Protein AF-A0A351CI66-F1 (afdb_monomer_lite)

Sequence (77 aa):
MPYGDFLEIEGKKESIQQLASKIGLLWEKRILLNYLAIFDIIKRQLNLSFYDVTFGNFNNIRFDMAPYLKLIEADAH

Radius of gyration: 14.17 Å; chains: 1; bounding box: 31×20×34 Å

Foldseek 3Di:
DQADDDDDDDDDPVVSVVVCVVVVHDPQLDFPDDPQRLQVQVCVVVVPDDDDSDPVSCPPPDDHCVVVSLVGGNNND

Structure (mmCIF, N/CA/C/O backbone):
data_AF-A0A351CI66-F1
#
_entry.id   AF-A0A351CI66-F1
#
loop_
_atom_site.group_PDB
_atom_site.id
_atom_site.type_symbol
_atom_site.label_atom_id
_atom_site.label_alt_id
_atom_site.label_comp_id
_atom_site.label_asym_id
_atom_site.label_entity_id
_atom_site.label_seq_id
_atom_site.pdbx_PDB_ins_code
_atom_site.Cartn_x
_atom_site.Cartn_y
_atom_site.Cartn_z
_atom_site.occupancy
_atom_site.B_iso_or_equiv
_atom_site.auth_seq_id
_atom_site.auth_comp_id
_atom_site.auth_asym_id
_atom_site.auth_atom_id
_atom_site.pdbx_PDB_model_num
ATOM 1 N N . MET A 1 1 ? -5.279 -0.319 -9.317 1.00 55.44 1 MET A N 1
ATOM 2 C CA . MET A 1 1 ? -3.838 -0.356 -9.671 1.00 55.44 1 MET A CA 1
ATOM 3 C C . MET A 1 1 ? -3.400 -1.812 -9.723 1.00 55.44 1 MET A C 1
ATOM 5 O O . MET A 1 1 ? -3.953 -2.581 -8.955 1.00 55.44 1 MET A O 1
ATOM 9 N N . PRO A 1 2 ? -2.459 -2.223 -10.588 1.00 61.47 2 PRO A N 1
ATOM 10 C CA . PRO A 1 2 ? -2.191 -3.641 -10.875 1.00 61.47 2 PRO A CA 1
ATOM 11 C C . PRO A 1 2 ? -1.469 -4.431 -9.761 1.00 61.47 2 PRO A C 1
ATOM 13 O O . PRO A 1 2 ? -1.026 -5.544 -10.021 1.00 61.47 2 PRO A O 1
ATOM 16 N N . TYR A 1 3 ? -1.332 -3.883 -8.549 1.00 70.19 3 TYR A N 1
ATOM 17 C CA . TYR A 1 3 ? -0.453 -4.424 -7.498 1.00 70.19 3 TYR A CA 1
ATOM 18 C C . TYR A 1 3 ? -1.185 -4.906 -6.243 1.00 70.19 3 TYR A C 1
ATOM 20 O O . TYR A 1 3 ? -0.541 -5.218 -5.249 1.00 70.19 3 TYR A O 1
ATOM 28 N N . GLY A 1 4 ? -2.516 -4.956 -6.282 1.00 74.25 4 GLY A N 1
ATOM 29 C CA . GLY A 1 4 ? -3.343 -5.438 -5.181 1.00 74.25 4 GLY A CA 1
ATOM 30 C C . GLY A 1 4 ? -4.632 -4.644 -5.025 1.00 74.25 4 GLY A C 1
ATOM 31 O O . GLY A 1 4 ? -4.858 -3.641 -5.715 1.00 74.25 4 GLY A O 1
ATOM 32 N N . ASP A 1 5 ? -5.453 -5.106 -4.090 1.00 81.81 5 ASP A N 1
ATOM 33 C CA . ASP A 1 5 ? -6.692 -4.452 -3.697 1.00 81.81 5 ASP A CA 1
ATOM 34 C C . ASP A 1 5 ? -6.419 -3.471 -2.557 1.00 81.81 5 ASP A C 1
ATOM 36 O O . ASP A 1 5 ? -5.827 -3.823 -1.536 1.00 81.81 5 ASP A O 1
ATOM 40 N N . PHE A 1 6 ? -6.857 -2.229 -2.740 1.00 84.06 6 PHE A N 1
ATOM 41 C CA . PHE A 1 6 ? -6.764 -1.183 -1.730 1.00 84.06 6 PHE A CA 1
ATOM 42 C C . PHE A 1 6 ? -8.160 -0.804 -1.266 1.00 84.06 6 PHE A C 1
ATOM 44 O O . PHE A 1 6 ? -9.070 -0.634 -2.079 1.00 84.06 6 PHE A O 1
ATOM 51 N N . LEU A 1 7 ? -8.301 -0.629 0.043 1.00 89.25 7 LEU A N 1
ATOM 52 C CA . LEU A 1 7 ? -9.504 -0.105 0.664 1.00 89.25 7 LEU A CA 1
ATOM 53 C C . LEU A 1 7 ? -9.152 1.186 1.398 1.00 89.25 7 LEU A C 1
ATOM 55 O O . LEU A 1 7 ? -8.300 1.186 2.285 1.00 89.25 7 LEU A O 1
ATOM 59 N N . GLU A 1 8 ? -9.838 2.266 1.045 1.00 91.38 8 GLU A N 1
ATOM 60 C CA . GLU A 1 8 ? -9.775 3.536 1.759 1.00 91.38 8 GLU A CA 1
ATOM 61 C C . GLU A 1 8 ? -11.049 3.706 2.591 1.00 91.38 8 GLU A C 1
ATOM 63 O O . GLU A 1 8 ? -12.157 3.448 2.118 1.00 91.38 8 GLU A O 1
ATOM 68 N N . ILE A 1 9 ? -10.885 4.091 3.858 1.00 92.88 9 ILE A N 1
ATOM 69 C CA . ILE A 1 9 ? -11.991 4.362 4.776 1.00 92.88 9 ILE A CA 1
ATOM 70 C C . ILE A 1 9 ? -11.887 5.824 5.196 1.00 92.88 9 ILE A C 1
ATOM 72 O O . ILE A 1 9 ? -10.952 6.208 5.897 1.00 92.88 9 ILE A O 1
ATOM 76 N N . GLU A 1 10 ? -12.874 6.623 4.806 1.00 93.94 10 GLU A N 1
ATOM 77 C CA . GLU A 1 10 ? -12.920 8.053 5.101 1.00 93.94 10 GLU A CA 1
ATOM 78 C C . GLU A 1 10 ? -13.918 8.369 6.221 1.00 93.94 10 GLU A C 1
ATOM 80 O O . GLU A 1 10 ? -14.979 7.754 6.343 1.00 93.94 10 GLU A O 1
ATOM 85 N N . GLY A 1 11 ? -13.585 9.352 7.060 1.00 95.31 11 GLY A N 1
ATOM 86 C CA . GLY A 1 11 ? -14.439 9.791 8.159 1.00 95.31 11 GLY A CA 1
ATOM 87 C C . GLY A 1 11 ? -13.655 10.322 9.355 1.00 95.31 11 GLY A C 1
ATOM 88 O O . GLY A 1 11 ? -12.465 10.623 9.277 1.00 95.31 11 GLY A O 1
ATOM 89 N N . LYS A 1 12 ? -14.333 10.438 10.500 1.00 96.62 12 LYS A N 1
ATOM 90 C CA . LYS A 1 12 ? -13.675 10.781 11.769 1.00 96.62 12 LYS A CA 1
ATOM 91 C C . LYS A 1 12 ? -12.789 9.625 12.223 1.00 96.62 12 LYS A C 1
ATOM 93 O O . LYS A 1 12 ? -13.193 8.468 12.116 1.00 96.62 12 LYS A O 1
ATOM 98 N N . LYS A 1 13 ? -11.623 9.936 12.791 1.00 92.31 13 LYS A N 1
ATOM 99 C CA . LYS A 1 13 ? -10.615 8.951 13.218 1.00 92.31 13 LYS A CA 1
ATOM 100 C C . LYS A 1 13 ? -11.205 7.830 14.076 1.00 92.31 13 LYS A C 1
ATOM 102 O O . LYS A 1 13 ? -10.943 6.658 13.819 1.00 92.31 13 LYS A O 1
ATOM 107 N N . GLU A 1 14 ? -12.029 8.183 15.059 1.00 95.44 14 GLU A N 1
ATOM 108 C CA . GLU A 1 14 ? -12.643 7.229 15.985 1.00 95.44 14 GLU A CA 1
ATOM 109 C C . GLU A 1 14 ? -13.588 6.274 15.244 1.00 95.44 14 GLU A C 1
ATOM 111 O O . GLU A 1 14 ? -13.595 5.073 15.504 1.00 95.44 14 GLU A O 1
ATOM 116 N N . SER A 1 15 ? -14.349 6.792 14.276 1.00 96.94 15 SER A N 1
ATOM 117 C CA . SER A 1 15 ? -15.259 5.998 13.449 1.00 96.94 15 SER A CA 1
ATOM 118 C C . SER A 1 15 ? -14.510 5.066 12.497 1.00 96.94 15 SER A C 1
ATOM 120 O O . SER A 1 15 ? -14.922 3.920 12.338 1.00 96.94 15 SER A O 1
ATOM 122 N N . ILE A 1 16 ? -13.398 5.523 11.909 1.00 96.06 16 ILE A N 1
ATOM 123 C CA . ILE A 1 16 ? -12.547 4.701 11.035 1.00 96.06 16 ILE A CA 1
ATOM 124 C C . ILE A 1 16 ? -11.979 3.520 11.830 1.00 96.06 16 ILE A C 1
ATOM 126 O O . ILE A 1 16 ? -12.116 2.375 11.406 1.00 96.06 16 ILE A O 1
ATOM 130 N N . GLN A 1 17 ? -11.392 3.776 13.004 1.00 95.19 17 GLN A N 1
ATOM 131 C CA . GLN A 1 17 ? -10.799 2.722 13.832 1.00 95.19 17 GLN A CA 1
ATOM 132 C C . GLN A 1 17 ? -11.850 1.704 14.301 1.00 95.19 17 GLN A C 1
ATOM 134 O O . GLN A 1 17 ? -11.611 0.496 14.257 1.00 95.19 17 GLN A O 1
ATOM 139 N N . GLN A 1 18 ? -13.035 2.175 14.704 1.00 96.44 18 GLN A N 1
ATOM 140 C CA . GLN A 1 18 ? -14.149 1.300 15.072 1.00 96.44 18 GLN A CA 1
ATOM 141 C C . GLN A 1 18 ? -14.629 0.448 13.895 1.00 96.44 18 GLN A C 1
ATOM 143 O O . GLN A 1 18 ? -14.885 -0.742 14.074 1.00 96.44 18 GLN A O 1
ATOM 148 N N . LEU A 1 19 ? -14.774 1.038 12.705 1.00 96.88 19 LEU A N 1
ATOM 149 C CA . LEU A 1 19 ? -15.200 0.304 11.518 1.00 96.88 19 LEU A CA 1
ATOM 150 C C . LEU A 1 19 ? -14.166 -0.752 11.137 1.00 96.88 19 LEU A C 1
ATOM 152 O O . LEU A 1 19 ? -14.547 -1.907 10.993 1.00 96.88 19 LEU A O 1
ATOM 156 N N . ALA A 1 20 ? -12.885 -0.379 11.053 1.00 95.88 20 ALA A N 1
ATOM 157 C CA . ALA A 1 20 ? -11.790 -1.291 10.730 1.00 95.88 20 ALA A CA 1
ATOM 158 C C . ALA A 1 20 ? -11.813 -2.531 11.637 1.00 95.88 20 ALA A C 1
ATOM 160 O O . ALA A 1 20 ? -11.829 -3.655 11.142 1.00 95.88 20 ALA A O 1
ATOM 161 N N . SER A 1 21 ? -11.953 -2.325 12.950 1.00 95.44 21 SER A N 1
ATOM 162 C CA . SER A 1 21 ? -12.087 -3.420 13.914 1.00 95.44 21 SER A CA 1
ATOM 163 C C . SER A 1 21 ? -13.328 -4.291 13.662 1.00 95.44 21 SER A C 1
ATOM 165 O O . SER A 1 21 ? -13.224 -5.516 13.689 1.00 95.44 21 SER A O 1
ATOM 167 N N . LYS A 1 22 ? -14.491 -3.695 13.361 1.00 97.25 22 LYS A N 1
ATOM 168 C CA . LYS A 1 22 ? -15.740 -4.435 13.086 1.00 97.25 22 LYS A CA 1
ATOM 169 C C . LYS A 1 22 ? -15.677 -5.312 11.837 1.00 97.25 22 LYS A C 1
ATOM 171 O O . LYS A 1 22 ? -16.325 -6.353 11.814 1.00 97.25 22 LYS A O 1
ATOM 176 N N . ILE A 1 23 ? -14.935 -4.895 10.811 1.00 95.69 23 ILE A N 1
ATOM 177 C CA . ILE A 1 23 ? -14.787 -5.652 9.557 1.00 95.69 23 ILE A CA 1
ATOM 178 C C . ILE A 1 23 ? -13.527 -6.530 9.531 1.00 95.69 23 ILE A C 1
ATOM 180 O O . ILE A 1 23 ? -13.177 -7.068 8.486 1.00 95.69 23 ILE A O 1
ATOM 184 N N . GLY A 1 24 ? -12.856 -6.698 10.676 1.00 95.50 24 GLY A N 1
ATOM 185 C CA . GLY A 1 24 ? -11.710 -7.598 10.820 1.00 95.50 24 GLY A CA 1
ATOM 186 C C . GLY A 1 24 ? -10.401 -7.078 10.220 1.00 95.50 24 GLY A C 1
ATOM 187 O O . GLY A 1 24 ? -9.499 -7.872 9.966 1.00 95.50 24 GLY A O 1
ATOM 188 N N . LEU A 1 25 ? -10.276 -5.768 9.990 1.00 94.31 25 LEU A N 1
ATOM 189 C CA . LEU A 1 25 ? -9.022 -5.153 9.559 1.00 94.31 25 LEU A CA 1
ATOM 190 C C . LEU A 1 25 ? -8.129 -4.840 10.762 1.00 94.31 25 LEU A C 1
ATOM 192 O O . LEU A 1 25 ? -8.579 -4.315 11.782 1.00 94.31 25 LEU A O 1
ATOM 196 N N . LEU A 1 26 ? -6.840 -5.122 10.600 1.00 92.94 26 LEU A N 1
ATOM 197 C CA . LEU A 1 26 ? -5.804 -4.864 11.595 1.00 92.94 26 LEU A CA 1
ATOM 198 C C . LEU A 1 26 ? -5.369 -3.394 11.530 1.00 92.94 26 LEU A C 1
ATOM 200 O O . LEU A 1 26 ? -4.830 -2.938 10.521 1.00 92.94 26 LEU A O 1
ATOM 204 N N . TRP A 1 27 ? -5.615 -2.636 12.600 1.00 92.00 27 TRP A N 1
ATOM 205 C CA . TRP A 1 27 ? -5.347 -1.192 12.651 1.00 92.00 27 TRP A CA 1
ATOM 206 C C . TRP A 1 27 ? -3.848 -0.862 12.594 1.00 92.00 27 TRP A C 1
ATOM 208 O O . TRP A 1 27 ? -3.429 0.160 12.041 1.00 92.00 27 TRP A O 1
ATOM 218 N N . GLU A 1 28 ? -3.031 -1.736 13.164 1.00 92.31 28 GLU A N 1
ATOM 219 C CA . GLU A 1 28 ? -1.573 -1.709 13.143 1.00 92.31 28 GLU A CA 1
ATOM 220 C C . GLU A 1 28 ? -1.009 -1.872 11.722 1.00 92.31 28 GLU A C 1
ATOM 222 O O . GLU A 1 28 ? -0.010 -1.243 11.382 1.00 92.31 28 GLU A O 1
ATOM 227 N N . LYS A 1 29 ? -1.725 -2.586 10.842 1.00 91.69 29 LYS A N 1
ATOM 228 C CA . LYS A 1 29 ? -1.347 -2.795 9.434 1.00 91.69 29 LYS A CA 1
ATOM 229 C C . LYS A 1 29 ? -1.888 -1.740 8.471 1.00 91.69 29 LYS A C 1
ATOM 231 O O . LYS A 1 29 ? -1.826 -1.910 7.256 1.00 91.69 29 LYS A O 1
ATOM 236 N N . ARG A 1 30 ? -2.444 -0.638 8.980 1.00 93.12 30 ARG A N 1
ATOM 237 C CA . ARG A 1 30 ? -2.886 0.465 8.116 1.00 93.12 30 ARG A CA 1
ATOM 238 C C . ARG A 1 30 ? -1.701 1.043 7.340 1.00 93.12 30 ARG A C 1
ATOM 240 O O . ARG A 1 30 ? -0.576 1.075 7.837 1.00 93.12 30 ARG A O 1
ATOM 247 N N . ILE A 1 31 ? -1.983 1.588 6.166 1.00 92.25 31 ILE A N 1
ATOM 248 C CA . ILE A 1 31 ? -0.995 2.287 5.348 1.00 92.25 31 ILE A CA 1
ATOM 249 C C . ILE A 1 31 ? -1.181 3.788 5.580 1.00 92.25 31 ILE A C 1
ATOM 251 O O . ILE A 1 31 ? -2.264 4.325 5.363 1.00 92.25 31 ILE A O 1
ATOM 255 N N . LEU A 1 32 ? -0.138 4.465 6.067 1.00 90.94 32 LEU A N 1
ATOM 256 C CA . LEU A 1 32 ? -0.147 5.924 6.286 1.00 90.94 32 LEU A CA 1
ATOM 257 C C . LEU A 1 32 ? 0.388 6.709 5.084 1.00 90.94 32 LEU A C 1
ATOM 259 O O . LEU A 1 32 ? 0.279 7.933 5.028 1.00 90.94 32 LEU A O 1
ATOM 263 N N . LEU A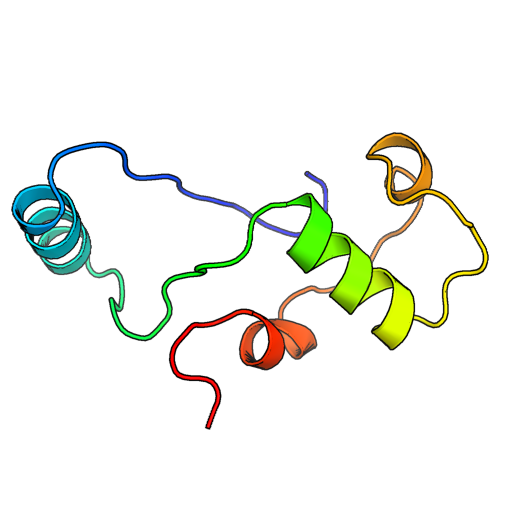 1 33 ? 1.011 6.002 4.147 1.00 91.06 33 LEU A N 1
ATOM 264 C CA . LEU A 1 33 ? 1.602 6.574 2.953 1.00 91.06 33 LEU A CA 1
ATOM 265 C C . LEU A 1 33 ? 0.527 6.841 1.903 1.00 91.06 33 LEU A C 1
ATOM 267 O O . LEU A 1 33 ? -0.375 6.035 1.695 1.00 91.06 33 LEU A O 1
ATOM 271 N N . ASN A 1 34 ? 0.673 7.952 1.185 1.00 88.56 34 ASN A N 1
ATOM 272 C CA . ASN A 1 34 ? -0.089 8.162 -0.038 1.00 88.56 34 ASN A CA 1
ATOM 273 C C . ASN A 1 34 ? 0.466 7.289 -1.180 1.00 88.56 34 ASN A C 1
ATOM 275 O O . ASN A 1 34 ? 1.577 6.757 -1.109 1.00 88.56 34 ASN A O 1
ATOM 279 N N . TYR A 1 35 ? -0.289 7.190 -2.272 1.00 85.38 35 TYR A N 1
ATOM 280 C CA . TYR A 1 35 ? 0.087 6.369 -3.425 1.00 85.38 35 TYR A CA 1
ATOM 281 C C . TYR A 1 35 ? 1.449 6.721 -4.041 1.00 85.38 35 TYR A C 1
ATOM 283 O O . TYR A 1 35 ? 2.178 5.819 -4.449 1.00 85.38 35 TYR A O 1
ATOM 291 N N . LEU A 1 36 ? 1.822 8.006 -4.084 1.00 87.75 36 LEU A N 1
ATOM 292 C CA . LEU A 1 36 ? 3.115 8.432 -4.632 1.00 87.75 36 LEU A CA 1
ATOM 293 C C . LEU A 1 36 ? 4.278 7.940 -3.769 1.00 87.75 36 LEU A C 1
ATOM 295 O O . LEU A 1 36 ? 5.270 7.449 -4.301 1.00 87.75 36 LEU A O 1
ATOM 299 N N . ALA A 1 37 ? 4.14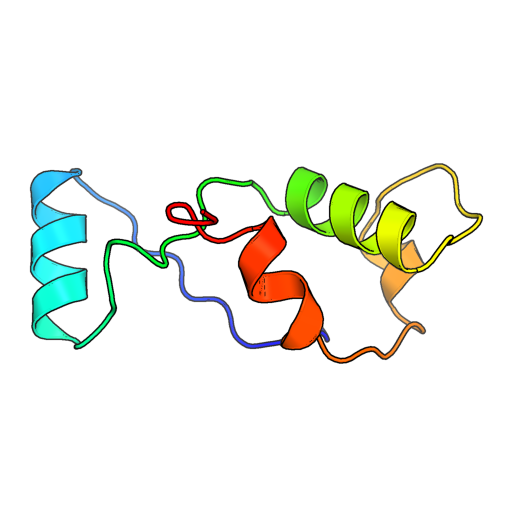0 8.021 -2.445 1.00 89.81 37 ALA A N 1
ATOM 300 C CA . ALA A 1 37 ? 5.142 7.528 -1.511 1.00 89.81 37 ALA A CA 1
ATOM 301 C C . ALA A 1 37 ? 5.282 5.998 -1.584 1.00 89.81 37 ALA A C 1
ATOM 303 O O . ALA A 1 37 ? 6.402 5.493 -1.629 1.00 89.81 37 ALA A O 1
ATOM 304 N N . ILE A 1 38 ? 4.166 5.262 -1.679 1.00 88.62 38 ILE A N 1
ATOM 305 C CA . ILE A 1 38 ? 4.187 3.802 -1.882 1.00 88.62 38 ILE A CA 1
ATOM 306 C C . ILE A 1 38 ? 4.956 3.462 -3.165 1.00 88.62 38 ILE A C 1
ATOM 308 O O . ILE A 1 38 ? 5.853 2.623 -3.158 1.00 88.62 38 ILE A O 1
ATOM 312 N N . PHE A 1 39 ? 4.648 4.133 -4.273 1.00 87.81 39 PHE A N 1
ATOM 313 C CA . PHE A 1 39 ? 5.289 3.851 -5.554 1.00 87.81 39 PHE A CA 1
ATOM 314 C C . PHE A 1 39 ? 6.756 4.265 -5.624 1.00 87.81 39 PHE A C 1
ATOM 316 O O . PHE A 1 39 ? 7.535 3.582 -6.286 1.00 87.81 39 PHE A O 1
ATOM 323 N N . ASP A 1 40 ? 7.162 5.325 -4.932 1.00 90.06 40 ASP A N 1
ATOM 324 C CA . ASP A 1 40 ? 8.574 5.687 -4.808 1.00 90.06 40 ASP A CA 1
ATOM 325 C C . ASP A 1 40 ? 9.364 4.614 -4.036 1.00 90.06 40 ASP A C 1
ATOM 327 O O . ASP A 1 40 ? 10.456 4.227 -4.458 1.00 90.06 40 ASP A O 1
ATOM 331 N N . ILE A 1 41 ? 8.788 4.045 -2.967 1.00 90.56 41 ILE A N 1
ATOM 332 C CA . ILE A 1 41 ? 9.389 2.907 -2.252 1.00 90.56 41 ILE A CA 1
ATOM 333 C C . ILE A 1 41 ? 9.560 1.721 -3.202 1.00 90.56 41 ILE A C 1
ATOM 335 O O . ILE A 1 41 ? 10.671 1.212 -3.351 1.00 90.56 41 ILE A O 1
ATOM 339 N N . ILE A 1 42 ? 8.494 1.317 -3.893 1.00 89.00 42 ILE A N 1
ATOM 340 C CA . ILE A 1 42 ? 8.532 0.199 -4.846 1.00 89.00 42 ILE A CA 1
ATOM 341 C C . ILE A 1 42 ? 9.566 0.435 -5.946 1.00 89.00 42 ILE A C 1
ATOM 343 O O . ILE A 1 42 ? 10.363 -0.450 -6.252 1.00 89.00 42 ILE A O 1
ATOM 347 N N . LYS A 1 43 ? 9.593 1.637 -6.525 1.00 90.75 43 LYS A N 1
ATOM 348 C CA . LYS A 1 43 ? 10.560 2.026 -7.552 1.00 90.75 43 LYS A CA 1
ATOM 349 C C . LYS A 1 43 ? 11.995 1.802 -7.090 1.00 90.75 43 LYS A C 1
ATOM 351 O O . LYS A 1 43 ? 12.797 1.274 -7.857 1.00 90.75 43 LYS A O 1
ATOM 356 N N . ARG A 1 44 ? 12.318 2.198 -5.857 1.00 90.94 44 ARG A N 1
ATOM 357 C CA . ARG A 1 44 ? 13.654 2.016 -5.273 1.00 90.94 44 ARG A CA 1
ATOM 358 C C . ARG A 1 44 ? 13.959 0.544 -5.020 1.00 90.94 44 ARG A C 1
ATOM 360 O O . ARG A 1 44 ? 15.045 0.098 -5.369 1.00 90.94 44 ARG A O 1
ATOM 367 N N . GLN A 1 45 ? 13.001 -0.209 -4.479 1.00 90.94 45 GLN A N 1
ATOM 368 C CA . GLN A 1 45 ? 13.174 -1.639 -4.202 1.00 90.94 45 GLN A CA 1
ATOM 369 C C . GLN A 1 45 ? 13.377 -2.474 -5.472 1.00 90.94 45 GLN A C 1
ATOM 371 O O . GLN A 1 45 ? 14.153 -3.423 -5.473 1.00 90.94 45 GLN A O 1
ATOM 376 N N . LEU A 1 46 ? 12.712 -2.100 -6.564 1.00 88.62 46 LEU A N 1
ATOM 377 C CA . LEU A 1 46 ? 12.831 -2.757 -7.866 1.00 88.62 46 LEU A CA 1
ATOM 378 C C . LEU A 1 46 ? 13.918 -2.141 -8.764 1.00 88.62 46 LEU A C 1
ATOM 380 O O . LEU A 1 46 ? 14.090 -2.579 -9.899 1.00 88.62 46 LEU A O 1
ATOM 384 N N . ASN A 1 47 ? 14.637 -1.125 -8.273 1.00 89.75 47 ASN A N 1
ATOM 385 C CA . ASN A 1 47 ? 15.659 -0.375 -9.003 1.00 89.75 47 ASN A CA 1
ATOM 386 C C . ASN A 1 47 ? 15.196 0.109 -10.398 1.00 89.75 47 ASN A C 1
ATOM 388 O O . ASN A 1 47 ? 15.907 -0.016 -11.397 1.00 89.75 47 ASN A O 1
ATOM 392 N N . LEU A 1 48 ? 13.968 0.634 -10.476 1.00 89.06 48 LEU A N 1
ATOM 393 C CA . LEU A 1 48 ? 13.360 1.065 -11.737 1.00 89.06 48 LEU A CA 1
ATOM 394 C C . LEU A 1 48 ? 13.928 2.417 -12.196 1.00 89.06 48 LEU A C 1
ATOM 396 O O . LEU A 1 48 ? 14.073 3.362 -11.412 1.00 89.06 48 LEU A O 1
ATOM 400 N N . SER A 1 49 ? 14.214 2.504 -13.496 1.00 86.62 49 SER A N 1
ATOM 401 C CA . SER A 1 49 ? 15.032 3.561 -14.103 1.00 86.62 49 SER A CA 1
ATOM 402 C C . SER A 1 49 ? 14.286 4.839 -14.489 1.00 86.62 49 SER A C 1
ATOM 404 O O . SER A 1 49 ? 14.933 5.842 -14.786 1.00 86.62 49 SER A O 1
ATOM 406 N N . PHE A 1 50 ? 12.949 4.847 -14.491 1.00 85.69 50 PHE A N 1
ATOM 407 C CA . PHE A 1 50 ? 12.199 6.076 -14.773 1.00 85.69 50 PHE A CA 1
ATOM 408 C C . PHE A 1 50 ? 12.433 7.121 -13.677 1.00 85.69 50 PHE A C 1
ATOM 410 O O . PHE A 1 50 ? 12.716 6.776 -12.535 1.00 85.69 50 PHE A O 1
ATOM 417 N N . TYR A 1 51 ? 12.339 8.406 -14.012 1.00 77.44 51 TYR A N 1
ATOM 418 C CA . TYR A 1 51 ? 12.497 9.487 -13.034 1.00 77.44 51 TYR A CA 1
ATOM 419 C C . TYR A 1 51 ? 11.172 9.765 -12.313 1.00 77.44 51 TYR A C 1
ATOM 421 O O . TYR A 1 51 ? 11.111 9.709 -11.085 1.00 77.44 51 TYR A O 1
ATOM 429 N N . ASP A 1 52 ? 10.094 9.949 -13.079 1.00 81.00 52 ASP A N 1
ATOM 430 C CA . ASP A 1 52 ? 8.789 10.328 -12.541 1.00 81.00 52 ASP A CA 1
ATOM 431 C C . ASP A 1 52 ? 7.977 9.132 -12.032 1.00 81.00 52 ASP A C 1
ATOM 433 O O . ASP A 1 52 ? 7.792 8.126 -12.722 1.00 81.00 52 ASP A O 1
ATOM 437 N N . VAL A 1 53 ? 7.404 9.269 -10.838 1.00 81.94 53 VAL A N 1
ATOM 438 C CA . VAL A 1 53 ? 6.525 8.269 -10.217 1.00 81.94 53 VAL A CA 1
ATOM 439 C C . VAL A 1 53 ? 5.080 8.499 -10.677 1.00 81.94 53 VAL A C 1
ATOM 441 O O . VAL A 1 53 ? 4.225 8.949 -9.921 1.00 81.94 53 VAL A O 1
ATOM 444 N N . THR A 1 54 ? 4.806 8.239 -11.956 1.00 82.75 54 THR A N 1
ATOM 445 C CA . THR A 1 54 ? 3.454 8.352 -12.536 1.00 82.75 54 THR A CA 1
ATOM 446 C C . THR A 1 54 ? 2.815 6.980 -12.703 1.00 82.75 54 THR A C 1
ATOM 448 O O . THR A 1 54 ? 3.513 6.015 -13.000 1.00 82.75 54 THR A O 1
ATOM 451 N N . PHE A 1 55 ? 1.484 6.882 -12.606 1.00 77.75 55 PHE A N 1
ATOM 452 C CA . PHE A 1 55 ? 0.764 5.622 -12.858 1.00 77.75 55 PHE A CA 1
ATOM 453 C C . PHE A 1 55 ? 1.124 4.988 -14.211 1.00 77.75 55 PHE A C 1
ATOM 455 O O . PHE A 1 55 ? 1.281 3.772 -14.296 1.00 77.75 55 PHE A O 1
ATOM 462 N N . GLY A 1 56 ? 1.321 5.810 -15.249 1.00 82.19 56 GLY A N 1
ATOM 463 C CA 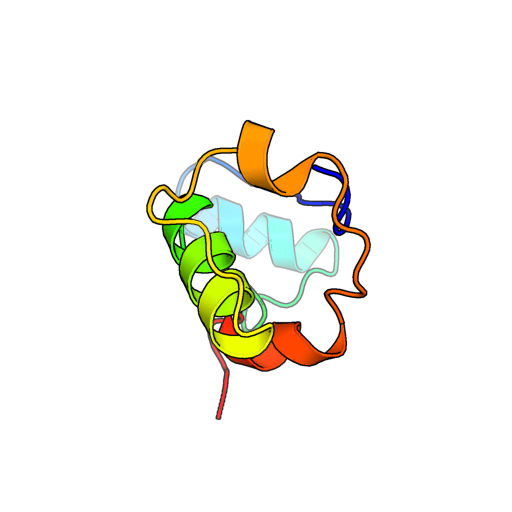. GLY A 1 56 ? 1.666 5.347 -16.593 1.00 82.19 56 GLY A CA 1
ATOM 464 C C . GLY A 1 56 ? 2.971 4.549 -16.650 1.00 82.19 56 GLY A C 1
ATOM 465 O O . GLY A 1 56 ? 3.016 3.509 -17.306 1.00 82.19 56 GLY A O 1
ATOM 466 N N . ASN A 1 57 ? 3.992 4.966 -15.894 1.00 83.31 57 ASN A N 1
ATOM 467 C CA . ASN A 1 57 ? 5.296 4.291 -15.842 1.00 83.31 57 ASN A CA 1
ATOM 468 C C . ASN A 1 57 ? 5.230 2.887 -15.214 1.00 83.31 57 ASN A C 1
ATOM 470 O O . ASN A 1 57 ? 6.129 2.074 -15.414 1.00 83.31 57 ASN A O 1
ATOM 474 N N . PHE A 1 58 ? 4.142 2.574 -14.507 1.00 82.44 58 PHE A N 1
ATOM 475 C CA . PHE A 1 58 ? 3.907 1.282 -13.868 1.00 82.44 58 PHE A CA 1
ATOM 476 C C . PHE A 1 58 ? 2.964 0.362 -14.665 1.00 82.44 58 PHE A C 1
ATOM 478 O O . PHE A 1 58 ? 2.788 -0.786 -14.271 1.00 82.44 58 PHE A O 1
ATOM 485 N N . ASN A 1 59 ? 2.361 0.795 -15.779 1.00 81.69 59 ASN A N 1
ATOM 486 C CA . ASN A 1 59 ? 1.322 0.014 -16.478 1.00 81.69 59 ASN A CA 1
ATOM 487 C C . ASN A 1 59 ? 1.784 -1.385 -16.935 1.00 81.69 59 ASN A C 1
ATOM 489 O O . ASN A 1 59 ? 1.025 -2.356 -16.839 1.00 81.69 59 ASN A O 1
ATOM 493 N N . ASN A 1 60 ? 3.036 -1.485 -17.390 1.00 81.75 60 ASN A N 1
ATOM 494 C CA . ASN A 1 60 ? 3.630 -2.714 -17.932 1.00 81.75 60 ASN A CA 1
ATOM 495 C C . ASN A 1 60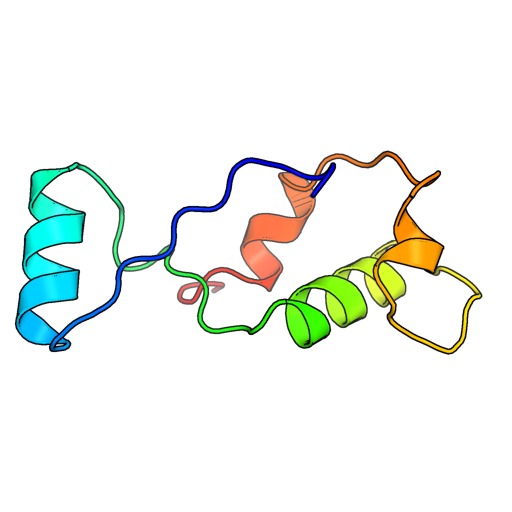 ? 4.518 -3.455 -16.928 1.00 81.75 60 ASN A C 1
ATOM 497 O O . ASN A 1 60 ? 5.153 -4.445 -17.280 1.00 81.75 60 ASN A O 1
ATOM 501 N N . ILE A 1 61 ? 4.569 -2.983 -15.685 1.00 82.31 61 ILE A N 1
ATOM 502 C CA . ILE A 1 61 ? 5.334 -3.629 -14.630 1.00 82.31 61 ILE A CA 1
ATOM 503 C C . ILE A 1 61 ? 4.370 -4.541 -13.874 1.00 82.31 61 ILE A C 1
ATOM 505 O O . ILE A 1 61 ? 3.231 -4.187 -13.564 1.00 82.31 61 ILE A O 1
ATOM 509 N N . ARG A 1 62 ? 4.797 -5.780 -13.656 1.00 82.31 62 ARG A N 1
ATOM 510 C CA . ARG A 1 62 ? 4.068 -6.776 -12.876 1.00 82.31 62 ARG A CA 1
ATOM 511 C C . ARG A 1 62 ? 5.011 -7.241 -11.786 1.00 82.31 62 ARG A C 1
ATOM 513 O O . ARG A 1 62 ? 6.096 -7.728 -12.084 1.00 82.31 62 ARG A O 1
ATOM 520 N N . PHE A 1 63 ? 4.610 -7.045 -10.542 1.00 81.81 63 PHE A N 1
ATOM 521 C CA . PHE A 1 63 ? 5.349 -7.508 -9.379 1.00 81.81 63 PHE A CA 1
ATOM 522 C C . PHE A 1 63 ? 4.356 -7.846 -8.268 1.00 81.81 63 PHE A C 1
ATOM 524 O O . PHE A 1 63 ? 3.229 -7.347 -8.266 1.00 81.81 63 PHE A O 1
ATOM 531 N N . ASP A 1 64 ? 4.784 -8.698 -7.345 1.00 84.19 64 ASP A N 1
ATOM 532 C CA . ASP A 1 64 ? 4.029 -9.011 -6.137 1.00 84.19 64 ASP A CA 1
ATOM 533 C C . ASP A 1 64 ? 4.331 -7.969 -5.053 1.00 84.19 64 ASP A C 1
ATOM 535 O O . ASP A 1 64 ? 5.495 -7.729 -4.729 1.00 84.19 64 ASP A O 1
ATOM 539 N N . MET A 1 65 ? 3.293 -7.334 -4.504 1.00 84.38 65 MET A N 1
ATOM 540 C CA . MET A 1 65 ? 3.439 -6.349 -3.431 1.00 84.38 65 MET A CA 1
ATOM 541 C C . MET A 1 65 ? 3.682 -7.003 -2.066 1.00 84.38 65 MET A C 1
ATOM 543 O O . MET A 1 65 ? 4.247 -6.351 -1.188 1.00 84.38 65 MET A O 1
ATOM 547 N N . ALA A 1 66 ? 3.309 -8.275 -1.875 1.00 87.56 66 ALA A N 1
ATOM 548 C CA . ALA A 1 66 ? 3.376 -8.950 -0.579 1.00 87.56 66 ALA A CA 1
ATOM 549 C C . ALA A 1 66 ? 4.745 -8.830 0.135 1.00 87.56 66 ALA A C 1
ATOM 551 O O . ALA A 1 66 ? 4.755 -8.535 1.334 1.00 87.56 66 ALA A O 1
ATOM 552 N N . PRO A 1 67 ? 5.904 -8.949 -0.552 1.00 89.06 67 PRO A N 1
ATOM 553 C CA . PRO A 1 67 ? 7.220 -8.786 0.075 1.00 89.06 67 PRO A CA 1
ATOM 554 C C . PRO A 1 67 ? 7.494 -7.372 0.608 1.00 89.06 67 PRO A C 1
ATOM 556 O O . PRO A 1 67 ? 8.342 -7.195 1.480 1.00 89.06 67 PRO A O 1
ATOM 559 N N . TYR A 1 68 ? 6.787 -6.366 0.093 1.00 88.88 68 TYR A N 1
ATOM 560 C CA . TYR A 1 68 ? 7.002 -4.952 0.397 1.00 88.88 68 TYR A CA 1
ATOM 561 C C . TYR A 1 68 ? 5.981 -4.381 1.386 1.00 88.88 68 TYR A C 1
ATOM 563 O O . TYR A 1 68 ? 6.130 -3.231 1.792 1.00 88.88 68 TYR A O 1
ATOM 571 N N . LEU A 1 69 ? 4.978 -5.161 1.815 1.00 88.62 69 LEU A N 1
ATOM 572 C CA . LEU A 1 69 ? 3.955 -4.710 2.771 1.00 88.62 69 LEU A CA 1
ATOM 573 C C . LEU A 1 69 ? 4.579 -4.187 4.070 1.00 88.62 69 LEU A C 1
ATOM 575 O O . LEU A 1 69 ? 4.228 -3.111 4.546 1.00 88.62 69 LEU A O 1
ATOM 579 N N . LYS A 1 70 ? 5.615 -4.871 4.566 1.00 90.38 70 LYS A N 1
ATOM 580 C CA . LYS A 1 70 ? 6.376 -4.434 5.744 1.00 90.38 70 LYS A CA 1
ATOM 581 C C . LYS A 1 70 ? 7.086 -3.090 5.575 1.00 90.38 70 LYS A C 1
ATOM 583 O O . LYS A 1 70 ? 7.573 -2.566 6.555 1.00 90.38 70 LYS A O 1
ATOM 588 N N . LEU A 1 71 ? 7.216 -2.542 4.368 1.00 90.38 71 LEU A N 1
ATOM 589 C CA . LEU A 1 71 ? 7.824 -1.223 4.157 1.00 90.38 71 LEU A CA 1
ATOM 590 C C . LEU A 1 71 ? 6.790 -0.089 4.166 1.00 90.38 71 LEU A C 1
ATOM 592 O O . LEU A 1 71 ? 7.176 1.079 4.163 1.00 90.38 71 LEU A O 1
ATOM 596 N N . ILE A 1 72 ? 5.497 -0.422 4.120 1.00 90.25 72 IL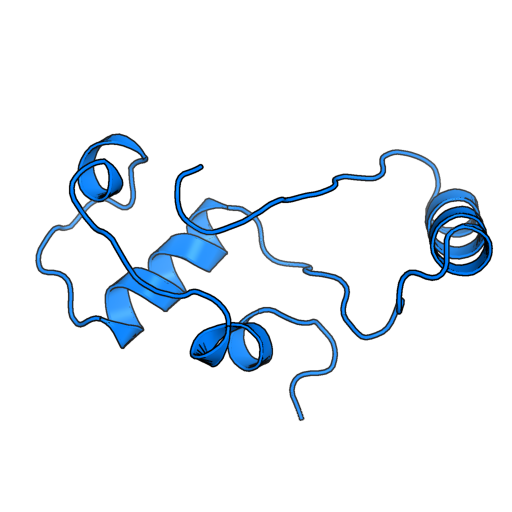E A N 1
ATOM 597 C CA . ILE A 1 72 ? 4.405 0.546 3.947 1.00 90.25 72 ILE A CA 1
ATOM 598 C C . ILE A 1 72 ? 3.345 0.476 5.057 1.00 90.25 72 ILE A C 1
ATOM 600 O O . ILE A 1 72 ? 2.609 1.445 5.252 1.00 90.25 72 ILE A O 1
ATOM 604 N N . GLU A 1 73 ? 3.266 -0.644 5.780 1.00 92.44 73 GLU A N 1
ATOM 605 C CA . GLU A 1 73 ? 2.434 -0.803 6.975 1.00 92.44 73 GLU A CA 1
ATOM 606 C C . GLU A 1 73 ? 2.961 0.064 8.132 1.00 92.44 73 GLU A C 1
ATOM 608 O O . GLU A 1 73 ? 4.165 0.245 8.308 1.00 92.44 73 GLU A O 1
ATOM 613 N N . ALA A 1 74 ? 2.049 0.614 8.936 1.00 88.88 74 ALA A N 1
ATOM 614 C CA . ALA A 1 74 ? 2.391 1.546 10.008 1.00 88.88 74 ALA A CA 1
ATOM 615 C C . ALA A 1 74 ? 3.197 0.921 11.162 1.00 88.88 74 ALA A C 1
ATOM 617 O O . ALA A 1 74 ? 3.898 1.657 11.850 1.00 88.88 74 ALA A O 1
ATOM 618 N N . ASP A 1 75 ? 3.086 -0.391 11.384 1.00 82.06 75 ASP A N 1
ATOM 619 C CA . ASP A 1 75 ? 3.768 -1.128 12.462 1.00 82.06 75 ASP A CA 1
ATOM 620 C C . ASP A 1 75 ? 4.958 -1.960 11.949 1.00 82.06 75 ASP A C 1
ATOM 622 O O . ASP A 1 75 ? 5.217 -3.085 12.370 1.00 82.06 75 ASP A O 1
ATOM 626 N N . ALA A 1 76 ? 5.667 -1.416 10.961 1.00 65.56 76 ALA A N 1
ATOM 627 C CA . ALA A 1 76 ?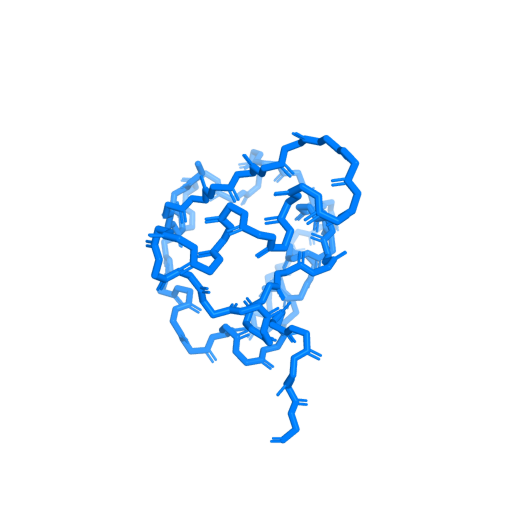 6.863 -1.996 10.369 1.00 65.56 76 ALA A CA 1
ATOM 628 C C . ALA A 1 76 ? 8.080 -1.944 11.319 1.00 65.56 76 ALA A C 1
ATOM 630 O O . ALA A 1 76 ? 8.994 -1.139 11.116 1.00 65.56 76 ALA A O 1
ATOM 631 N N . HIS A 1 77 ? 8.107 -2.787 12.352 1.00 52.75 77 HIS A N 1
ATOM 632 C CA . HIS A 1 77 ? 9.267 -2.994 13.230 1.00 52.75 77 HIS A CA 1
ATOM 633 C C . HIS A 1 77 ? 9.622 -4.479 13.353 1.00 52.75 77 HIS A C 1
ATOM 635 O O . HIS A 1 77 ? 8.720 -5.302 13.625 1.00 52.75 77 HIS A O 1
#

Secondary structure (DSSP, 8-state):
-TT-------S-HHHHHHHHHHTT--GGG-B-S-HHHHHHHHHHHTT---SS--GGGGTT----SGGGGGGTBTT--

pLDDT: mean 87.15, std 8.74, range [52.75, 97.25]